Protein AF-A0A6P1XZZ5-F1 (afdb_monomer)

Nearest PDB structures (foldseek):
  7nvv-assembly1_2  TM=7.420E-01  e=1.430E+00  Homo sapiens
  8byq-assembly1_3  TM=7.313E-01  e=1.532E+00  Homo sapiens
  3dom-assembly2_C  TM=6.483E-01  e=2.477E+00  Saccharomyces cerevisiae
  1qup-assembly1_B  TM=5.324E-01  e=3.493E+00  Saccharomyces cerevisiae
  2cve-assembly1_A  TM=3.973E-01  e=5.275E+00  Thermus thermophilus HB8

Structure (mmCIF, N/CA/C/O backbone):
data_AF-A0A6P1XZZ5-F1
#
_entry.id   AF-A0A6P1XZZ5-F1
#
loop_
_atom_site.group_PDB
_atom_site.id
_atom_site.type_symbol
_atom_site.label_atom_id
_atom_site.label_alt_id
_atom_site.label_comp_id
_atom_site.label_asym_id
_atom_site.label_entity_id
_atom_site.label_seq_id
_atom_site.pdbx_PDB_ins_code
_atom_site.Cartn_x
_atom_site.Cartn_y
_atom_site.Cartn_z
_atom_site.occupancy
_atom_site.B_iso_or_equiv
_atom_site.auth_seq_id
_atom_site.auth_comp_id
_atom_site.auth_asym_id
_atom_site.auth_atom_id
_atom_site.pdbx_PDB_model_num
ATOM 1 N N . MET A 1 1 ? 25.830 5.232 -28.888 1.00 37.81 1 MET A N 1
ATOM 2 C CA . MET A 1 1 ? 24.832 4.358 -28.233 1.00 37.81 1 MET A CA 1
ATOM 3 C C . MET A 1 1 ? 25.122 4.390 -26.734 1.00 37.81 1 MET A C 1
ATOM 5 O O . MET A 1 1 ? 26.108 3.803 -26.305 1.00 37.81 1 MET A O 1
ATOM 9 N N . GLU A 1 2 ? 24.380 5.190 -25.966 1.00 35.59 2 GLU A N 1
ATOM 10 C CA . GLU A 1 2 ? 24.627 5.379 -24.527 1.00 35.59 2 GLU A CA 1
ATOM 11 C C . GLU A 1 2 ? 24.194 4.145 -23.726 1.00 35.59 2 GLU A C 1
ATOM 13 O O . GLU A 1 2 ? 23.046 3.709 -23.799 1.00 35.59 2 GLU A O 1
ATOM 18 N N . LYS A 1 3 ? 25.117 3.578 -22.942 1.00 39.06 3 LYS A N 1
ATOM 19 C CA . LYS A 1 3 ? 24.836 2.470 -22.023 1.00 39.06 3 LYS A CA 1
ATOM 20 C C . LYS A 1 3 ? 24.321 3.050 -20.706 1.00 39.06 3 LYS A C 1
ATOM 22 O O . LYS A 1 3 ? 25.113 3.524 -19.897 1.00 39.06 3 LYS A O 1
ATOM 27 N N . LYS A 1 4 ? 23.005 3.029 -20.481 1.00 38.47 4 LYS A N 1
ATOM 28 C CA . LYS A 1 4 ? 22.426 3.422 -19.187 1.00 38.47 4 LYS A CA 1
ATOM 29 C C . LYS A 1 4 ? 22.468 2.237 -18.221 1.00 38.47 4 LYS A C 1
ATOM 31 O O . LYS A 1 4 ? 21.881 1.190 -18.477 1.00 38.47 4 LYS A O 1
ATOM 36 N N . LEU A 1 5 ? 23.209 2.408 -17.129 1.00 38.12 5 LEU A N 1
ATOM 37 C CA . LEU A 1 5 ? 23.352 1.440 -16.045 1.00 38.12 5 LEU A CA 1
ATOM 38 C C . LEU A 1 5 ? 22.126 1.536 -15.124 1.00 38.12 5 LEU A C 1
ATOM 40 O O . LEU A 1 5 ? 21.976 2.521 -14.405 1.00 38.12 5 LEU A O 1
ATOM 44 N N . ALA A 1 6 ? 21.255 0.528 -15.129 1.00 43.81 6 ALA A N 1
ATOM 45 C CA . ALA A 1 6 ? 20.197 0.406 -14.129 1.00 43.81 6 ALA A CA 1
ATOM 46 C C . ALA A 1 6 ? 20.738 -0.372 -12.919 1.00 43.81 6 ALA A C 1
ATOM 48 O O . ALA A 1 6 ? 21.137 -1.528 -13.042 1.00 43.81 6 ALA A O 1
ATOM 49 N N . VAL A 1 7 ? 20.774 0.268 -11.750 1.00 46.69 7 VAL A N 1
ATOM 50 C CA . VAL A 1 7 ? 21.132 -0.372 -10.476 1.00 46.69 7 VAL A CA 1
ATOM 51 C C . VAL A 1 7 ? 19.835 -0.645 -9.721 1.00 46.69 7 VAL A C 1
ATOM 53 O O . VAL A 1 7 ? 19.245 0.281 -9.166 1.00 46.69 7 VAL A O 1
ATOM 56 N N . LEU A 1 8 ? 19.379 -1.901 -9.688 1.00 44.22 8 LEU A N 1
ATOM 57 C CA . LEU A 1 8 ? 18.298 -2.300 -8.785 1.00 44.22 8 LEU A CA 1
ATOM 58 C C . LEU A 1 8 ? 18.833 -2.301 -7.346 1.00 44.22 8 LEU A C 1
ATOM 60 O O . LEU A 1 8 ? 19.712 -3.088 -6.996 1.00 44.22 8 LEU A O 1
ATOM 64 N N . ARG A 1 9 ? 18.303 -1.414 -6.501 1.00 46.69 9 ARG A N 1
ATOM 65 C CA . ARG A 1 9 ? 18.566 -1.423 -5.05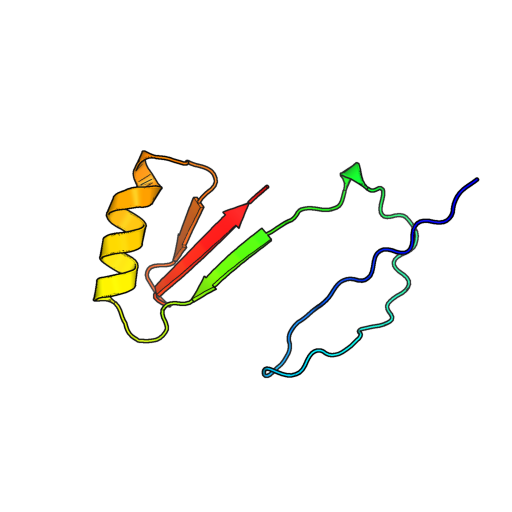8 1.00 46.69 9 ARG A CA 1
ATOM 66 C C . ARG A 1 9 ? 17.528 -2.315 -4.382 1.00 46.69 9 ARG A C 1
ATOM 68 O O . ARG A 1 9 ? 16.418 -1.875 -4.108 1.00 46.69 9 ARG A O 1
ATOM 75 N N . GLY A 1 10 ? 17.880 -3.577 -4.152 1.00 42.38 10 GLY A N 1
ATOM 76 C CA . GLY A 1 10 ? 17.131 -4.452 -3.252 1.00 42.38 10 GLY A CA 1
ATOM 77 C C . GLY A 1 10 ? 17.553 -4.211 -1.801 1.00 42.38 10 GLY A C 1
ATOM 78 O O . GLY A 1 10 ? 18.735 -4.006 -1.524 1.00 42.38 10 GLY A O 1
ATOM 79 N N . TYR A 1 11 ? 16.600 -4.243 -0.872 1.00 39.72 11 TYR A N 1
ATOM 80 C CA . TYR A 1 11 ? 16.866 -4.184 0.566 1.00 39.72 11 TYR A CA 1
ATOM 81 C C . TYR A 1 11 ? 16.630 -5.574 1.162 1.00 39.72 11 TYR A C 1
ATOM 83 O O . TYR A 1 11 ? 15.498 -6.050 1.176 1.00 39.72 11 TYR A O 1
ATOM 91 N N . ILE A 1 12 ? 17.684 -6.222 1.663 1.00 39.38 12 ILE A N 1
ATOM 92 C CA . ILE A 1 12 ? 17.575 -7.435 2.485 1.00 39.38 12 ILE A CA 1
ATOM 93 C C . ILE A 1 12 ? 18.138 -7.079 3.864 1.00 39.38 12 ILE A C 1
ATOM 95 O O . ILE A 1 12 ? 19.295 -6.686 3.984 1.00 39.38 12 ILE A O 1
ATOM 99 N N . GLY A 1 13 ? 17.306 -7.154 4.907 1.00 42.59 13 GLY A N 1
ATOM 100 C CA . GLY A 1 13 ? 17.747 -6.990 6.300 1.00 42.59 13 GLY A CA 1
ATOM 101 C C . GLY A 1 13 ? 18.264 -5.595 6.686 1.00 42.59 13 GLY A C 1
ATOM 102 O O . GLY A 1 13 ? 19.146 -5.490 7.532 1.00 42.59 13 GLY A O 1
ATOM 103 N N . GLY A 1 14 ? 17.764 -4.519 6.065 1.00 44.66 14 GLY A N 1
ATOM 104 C CA . GLY A 1 14 ? 18.110 -3.140 6.449 1.00 44.66 14 GLY A CA 1
ATOM 105 C C . GLY A 1 14 ? 19.511 -2.667 6.034 1.00 44.66 14 GLY A C 1
ATOM 106 O O . GLY A 1 14 ? 19.892 -1.543 6.351 1.00 44.66 14 GLY A O 1
ATOM 107 N N . ARG A 1 15 ? 20.272 -3.476 5.286 1.00 33.41 15 ARG A N 1
ATOM 108 C CA . ARG A 1 15 ? 21.544 -3.075 4.669 1.00 33.41 15 ARG A CA 1
ATOM 109 C C . ARG A 1 15 ? 21.386 -3.046 3.144 1.00 33.41 15 ARG A C 1
ATOM 111 O O . ARG A 1 15 ? 20.902 -4.026 2.578 1.00 33.41 15 ARG A O 1
ATOM 118 N N . PRO A 1 16 ? 21.769 -1.957 2.454 1.00 42.19 16 PRO A N 1
ATOM 119 C CA . PRO A 1 16 ? 21.755 -1.939 1.000 1.00 42.19 16 PRO A CA 1
ATOM 120 C C . PRO A 1 16 ? 22.808 -2.923 0.476 1.00 42.19 16 PRO A C 1
ATOM 122 O O . PRO A 1 16 ? 24.007 -2.667 0.564 1.00 42.19 16 PRO A O 1
ATOM 125 N N . ALA A 1 17 ? 22.357 -4.056 -0.061 1.00 43.81 17 ALA A N 1
ATOM 126 C CA . ALA A 1 17 ? 23.205 -4.995 -0.779 1.00 43.81 17 ALA A CA 1
ATOM 127 C C . ALA A 1 17 ? 23.127 -4.673 -2.276 1.00 43.81 17 ALA A C 1
AT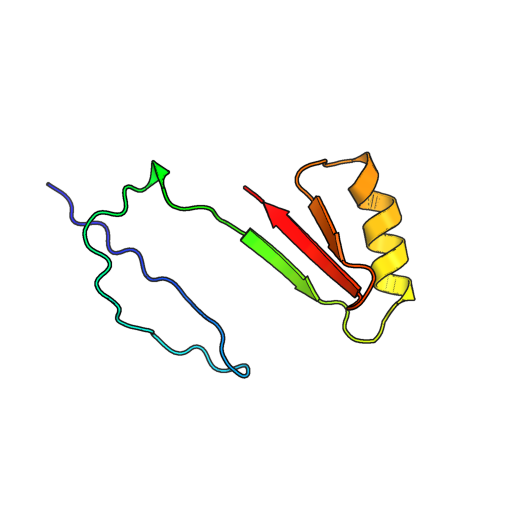OM 129 O O . ALA A 1 17 ? 22.062 -4.741 -2.890 1.00 43.81 17 ALA A O 1
ATOM 130 N N . LEU A 1 18 ? 24.262 -4.309 -2.875 1.00 43.34 18 LEU A N 1
ATOM 131 C CA . LEU A 1 18 ? 24.406 -4.211 -4.327 1.00 43.34 18 LEU A CA 1
ATOM 132 C C . LEU A 1 18 ? 24.342 -5.625 -4.917 1.00 43.34 18 LEU A C 1
ATOM 134 O O . LEU A 1 18 ? 25.363 -6.299 -5.042 1.00 43.34 18 LEU A O 1
ATOM 138 N N . ILE A 1 19 ? 23.148 -6.081 -5.294 1.00 45.91 19 ILE A N 1
ATOM 139 C CA . ILE A 1 19 ? 22.998 -7.286 -6.111 1.00 45.91 19 ILE A CA 1
ATOM 140 C C . ILE A 1 19 ? 23.469 -6.917 -7.524 1.00 45.91 19 ILE A C 1
ATOM 142 O O . ILE A 1 19 ? 22.715 -6.368 -8.325 1.00 45.91 19 ILE A O 1
ATOM 146 N N . ARG A 1 20 ? 24.747 -7.170 -7.837 1.00 40.41 20 ARG A N 1
ATOM 147 C CA . ARG A 1 20 ? 25.282 -7.067 -9.206 1.00 40.41 20 ARG A CA 1
ATOM 148 C C . ARG A 1 20 ? 24.789 -8.252 -10.042 1.00 40.41 20 ARG A C 1
ATOM 150 O O . ARG A 1 20 ? 25.550 -9.153 -10.372 1.00 40.41 20 ARG A O 1
ATOM 157 N N . GLY A 1 21 ? 23.504 -8.247 -10.377 1.00 40.66 21 GLY A N 1
ATOM 158 C CA . GLY A 1 21 ? 22.942 -9.082 -11.434 1.00 40.66 21 GLY A CA 1
ATOM 159 C C . GLY A 1 21 ? 22.914 -8.290 -12.737 1.00 40.66 21 GLY A C 1
ATOM 160 O O . GLY A 1 21 ? 22.175 -7.315 -12.847 1.00 40.66 21 GLY A O 1
ATOM 161 N N . TYR A 1 22 ? 23.721 -8.684 -13.724 1.00 43.12 22 TYR A N 1
ATOM 162 C CA . TYR A 1 22 ? 23.606 -8.172 -15.091 1.00 43.12 22 TYR A CA 1
ATOM 163 C C . TYR A 1 22 ? 22.324 -8.733 -15.721 1.00 43.12 22 TYR A C 1
ATOM 165 O O . TYR A 1 22 ? 22.361 -9.785 -16.352 1.00 43.12 22 TYR A O 1
ATOM 173 N N . ILE A 1 23 ? 21.183 -8.061 -15.555 1.00 52.00 23 ILE A N 1
ATOM 174 C CA . ILE A 1 23 ? 19.967 -8.443 -16.284 1.00 52.00 23 ILE A CA 1
ATOM 175 C C . ILE A 1 23 ? 20.052 -7.819 -17.683 1.00 52.00 23 ILE A C 1
ATOM 177 O O . ILE A 1 23 ? 19.668 -6.671 -17.901 1.00 52.00 23 ILE A O 1
ATOM 181 N N . GLN A 1 24 ? 20.639 -8.554 -18.630 1.00 42.88 24 GLN A N 1
ATOM 182 C CA . GLN A 1 24 ? 20.618 -8.181 -20.045 1.00 42.88 24 GLN A CA 1
ATOM 183 C C . GLN A 1 24 ? 19.182 -8.296 -20.586 1.00 42.88 24 GLN A C 1
ATOM 185 O O . GLN A 1 24 ? 18.514 -9.296 -20.346 1.00 42.88 24 GLN A O 1
ATOM 190 N N . GLY A 1 25 ? 18.714 -7.279 -21.319 1.00 53.25 25 GLY A N 1
ATOM 191 C CA . GLY A 1 25 ? 17.429 -7.315 -22.037 1.00 53.25 25 GLY A CA 1
ATOM 192 C C . GLY A 1 25 ? 16.280 -6.505 -21.428 1.00 53.25 25 GLY A C 1
ATOM 193 O O . GLY A 1 25 ? 15.229 -6.421 -22.051 1.00 53.25 25 GLY A O 1
ATOM 194 N N . VAL A 1 26 ? 16.468 -5.868 -20.268 1.00 54.66 26 VAL A N 1
ATOM 195 C CA . VAL A 1 26 ? 15.442 -4.992 -19.675 1.00 54.66 26 VAL A CA 1
ATOM 196 C C . VAL A 1 26 ? 15.434 -3.654 -20.410 1.00 54.66 26 VAL A C 1
ATOM 198 O O . VAL A 1 26 ? 16.403 -2.892 -20.334 1.00 54.66 26 VAL A O 1
ATOM 201 N N . LYS A 1 27 ? 14.352 -3.347 -21.132 1.00 60.88 27 LYS A N 1
ATOM 202 C CA . LYS A 1 27 ? 14.136 -1.999 -21.667 1.00 60.88 27 LYS A CA 1
ATOM 203 C C . LYS A 1 27 ? 13.695 -1.093 -20.524 1.00 60.88 27 LYS A C 1
ATOM 205 O O . LYS A 1 27 ? 13.067 -1.538 -19.571 1.00 60.88 27 LYS A O 1
ATOM 210 N N . ALA A 1 28 ? 13.973 0.205 -20.624 1.00 62.59 28 ALA A N 1
ATOM 211 C CA . ALA A 1 28 ? 13.489 1.164 -19.628 1.00 62.59 28 ALA A CA 1
ATOM 212 C C . ALA A 1 28 ? 11.952 1.134 -19.488 1.00 62.59 28 ALA A C 1
ATOM 214 O O . ALA A 1 28 ? 11.445 1.364 -18.398 1.00 62.59 28 ALA A O 1
ATOM 215 N N . SER A 1 29 ? 11.232 0.778 -20.561 1.00 67.19 29 SER A N 1
ATOM 216 C CA . SER A 1 29 ? 9.783 0.527 -20.564 1.00 67.19 29 SER A CA 1
ATOM 217 C C . SER A 1 29 ? 9.343 -0.654 -19.696 1.00 67.19 29 SER A C 1
ATOM 219 O O . SER A 1 29 ? 8.178 -0.729 -19.322 1.00 67.19 29 SER A O 1
ATOM 221 N N . ASP A 1 30 ? 10.253 -1.577 -19.392 1.00 66.31 30 ASP A N 1
ATOM 222 C CA . ASP A 1 30 ? 9.966 -2.800 -18.639 1.00 66.31 30 ASP A CA 1
ATOM 223 C C . ASP A 1 30 ? 10.224 -2.606 -17.133 1.00 66.31 30 ASP A C 1
ATOM 225 O O . ASP A 1 30 ? 9.893 -3.470 -16.317 1.00 66.31 30 ASP A O 1
ATOM 229 N N . LEU A 1 31 ? 10.814 -1.468 -16.744 1.00 69.00 31 LEU A N 1
ATOM 230 C CA . LEU A 1 31 ? 11.052 -1.112 -15.350 1.00 69.00 31 LEU A CA 1
ATOM 231 C C . LEU A 1 31 ? 9.758 -0.588 -1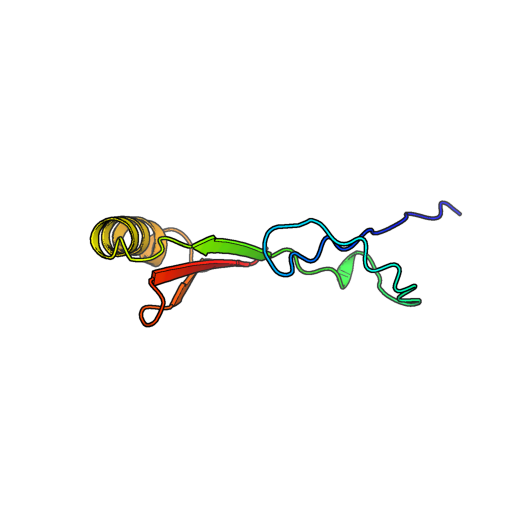4.724 1.00 69.00 31 LEU A C 1
ATOM 233 O O . LEU A 1 31 ? 9.298 0.503 -15.046 1.00 69.00 31 LEU A O 1
ATOM 237 N N . LYS A 1 32 ? 9.205 -1.346 -13.776 1.00 71.88 32 LYS A N 1
ATOM 238 C CA . LYS A 1 32 ? 8.120 -0.880 -12.905 1.00 71.88 32 LYS A CA 1
ATOM 239 C C . LYS A 1 32 ? 8.718 -0.294 -11.634 1.00 71.88 32 LYS A C 1
ATOM 241 O O . LYS A 1 32 ? 9.484 -0.973 -10.947 1.00 71.88 32 LYS A O 1
ATOM 246 N N . ALA A 1 33 ? 8.366 0.946 -11.310 1.00 78.00 33 ALA A N 1
ATOM 247 C CA . ALA A 1 33 ? 8.727 1.538 -10.030 1.00 78.00 33 ALA A CA 1
ATOM 248 C C . ALA A 1 33 ? 7.620 1.250 -9.011 1.00 78.00 33 ALA A C 1
ATOM 250 O O . ALA A 1 33 ? 6.434 1.421 -9.283 1.00 78.00 33 ALA A O 1
ATOM 251 N N . GLN A 1 34 ? 8.018 0.784 -7.830 1.00 85.25 34 GLN A N 1
ATOM 252 C CA . GLN A 1 34 ? 7.113 0.555 -6.710 1.00 85.25 34 GLN A CA 1
ATOM 253 C C . GLN A 1 34 ? 7.665 1.276 -5.490 1.00 85.25 34 GLN A C 1
ATOM 255 O O . GLN A 1 34 ? 8.848 1.151 -5.173 1.00 85.25 34 GLN A O 1
ATOM 260 N N . PHE A 1 35 ? 6.802 2.001 -4.791 1.00 84.19 35 PHE A N 1
ATOM 261 C CA . PHE A 1 35 ? 7.120 2.597 -3.500 1.00 84.19 35 PHE A CA 1
ATOM 262 C C . PHE A 1 35 ? 6.292 1.905 -2.422 1.00 84.19 35 PHE A C 1
ATOM 264 O O . PHE A 1 35 ? 5.090 1.746 -2.588 1.00 84.19 35 PHE A O 1
ATOM 271 N N . THR A 1 36 ? 6.926 1.441 -1.344 1.00 91.19 36 THR A N 1
ATOM 272 C CA . THR A 1 36 ? 6.243 0.722 -0.256 1.00 91.19 36 THR A CA 1
ATOM 273 C C . THR A 1 36 ? 6.398 1.490 1.049 1.00 91.19 36 THR A C 1
ATOM 275 O O . THR A 1 36 ? 7.517 1.807 1.446 1.00 91.19 36 THR A O 1
ATOM 278 N N . VAL A 1 37 ? 5.281 1.746 1.724 1.00 88.19 37 VAL A N 1
ATOM 279 C CA . VAL A 1 37 ? 5.216 2.316 3.071 1.00 88.19 37 VAL A CA 1
ATOM 280 C C . VAL A 1 37 ? 4.859 1.197 4.038 1.00 88.19 37 VAL A C 1
ATOM 282 O O . VAL A 1 37 ? 3.860 0.506 3.845 1.00 88.19 37 VAL A O 1
ATOM 285 N N . ASN A 1 38 ? 5.677 1.006 5.068 1.00 92.94 38 ASN A N 1
ATOM 286 C CA . ASN A 1 38 ? 5.432 0.036 6.129 1.00 92.94 38 ASN A CA 1
ATOM 287 C C . ASN A 1 38 ? 5.187 0.796 7.436 1.00 92.94 38 ASN A C 1
ATOM 289 O O . ASN A 1 38 ? 6.065 1.529 7.889 1.00 92.94 38 ASN A O 1
ATOM 293 N N . PHE A 1 39 ? 4.004 0.622 8.022 1.00 89.25 39 PHE A N 1
ATOM 294 C CA . PHE A 1 39 ? 3.609 1.287 9.266 1.00 89.25 39 PHE A CA 1
ATOM 295 C C . PHE A 1 39 ? 3.959 0.455 10.513 1.00 89.25 39 PHE A C 1
ATOM 297 O O . PHE A 1 39 ? 3.718 0.883 11.645 1.00 89.25 39 PHE A O 1
ATOM 304 N N . GLY A 1 40 ? 4.552 -0.729 10.327 1.00 87.94 40 GLY A N 1
ATOM 305 C CA . GLY A 1 40 ? 4.891 -1.658 11.396 1.00 87.94 40 GLY A CA 1
ATOM 306 C C . GLY A 1 40 ? 3.652 -2.037 12.203 1.00 87.94 40 GLY A C 1
ATOM 307 O O . GLY A 1 40 ? 2.609 -2.365 11.648 1.00 87.94 40 GLY A O 1
ATOM 308 N N . ASN A 1 41 ? 3.751 -1.936 13.528 1.00 87.69 41 ASN A N 1
ATOM 309 C CA . ASN A 1 41 ? 2.637 -2.239 14.429 1.00 87.69 41 ASN A CA 1
ATOM 310 C C . ASN A 1 41 ? 1.677 -1.049 14.629 1.00 87.69 41 ASN A C 1
ATOM 312 O O . ASN A 1 41 ? 0.730 -1.152 15.411 1.00 87.69 41 ASN A O 1
ATOM 316 N N . ASN A 1 42 ? 1.902 0.092 13.964 1.00 90.81 42 ASN A N 1
ATOM 317 C CA . ASN A 1 42 ? 1.060 1.276 14.119 1.00 90.81 42 ASN A CA 1
ATOM 318 C C . ASN A 1 42 ? -0.170 1.209 13.202 1.00 90.81 42 ASN A C 1
ATOM 320 O O . ASN A 1 42 ? -0.255 1.871 12.165 1.00 90.81 42 ASN A O 1
ATOM 324 N N . LYS A 1 43 ? -1.143 0.392 13.617 1.00 93.50 43 LYS A N 1
ATOM 325 C CA . LYS A 1 43 ? -2.385 0.165 12.871 1.00 93.50 43 LYS A CA 1
ATOM 326 C C . LYS A 1 43 ? -3.193 1.447 12.663 1.00 93.50 43 LYS A C 1
ATOM 328 O O . LYS A 1 43 ? -3.789 1.596 11.605 1.00 93.50 43 LYS A O 1
ATOM 333 N N . GLN A 1 44 ? -3.199 2.373 13.626 1.00 95.62 44 GLN A N 1
ATOM 334 C CA . GLN A 1 44 ? -3.956 3.621 13.495 1.00 95.62 44 GLN A CA 1
ATOM 335 C C . GLN A 1 44 ? -3.408 4.481 12.354 1.00 95.62 44 GLN A C 1
ATOM 337 O O . GLN A 1 44 ? -4.159 4.859 11.463 1.00 95.62 44 GLN A O 1
ATOM 342 N N . MET A 1 45 ? -2.090 4.696 12.320 1.00 93.56 45 MET A N 1
ATOM 343 C CA . MET A 1 45 ? -1.452 5.476 11.257 1.00 93.56 45 MET A CA 1
ATOM 344 C C . MET A 1 45 ? -1.679 4.855 9.871 1.00 93.56 45 MET A C 1
ATOM 346 O O . MET A 1 45 ? -1.896 5.572 8.897 1.00 93.56 45 MET A O 1
ATOM 350 N N . TYR A 1 46 ? -1.672 3.521 9.785 1.00 95.88 46 TYR A N 1
ATOM 351 C CA . TYR A 1 46 ? -2.030 2.811 8.559 1.00 95.88 46 TYR A CA 1
ATOM 352 C C . TYR A 1 46 ? -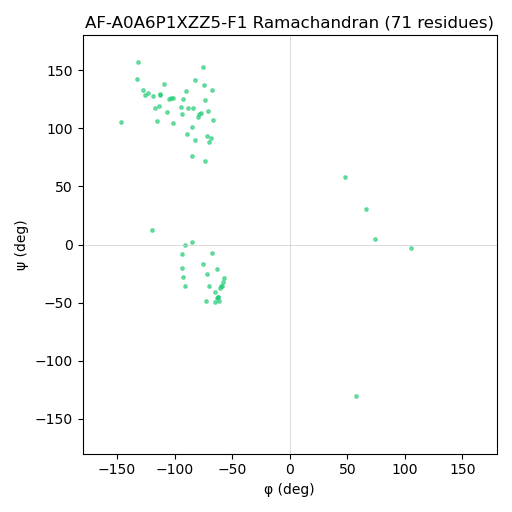3.487 3.056 8.141 1.00 95.88 46 TYR A C 1
ATOM 354 O O . TYR A 1 46 ? -3.742 3.322 6.968 1.00 95.88 46 TYR A O 1
ATOM 362 N N . GLN A 1 47 ? -4.438 2.978 9.077 1.00 96.62 47 GLN A N 1
ATOM 363 C CA . GLN A 1 47 ? -5.858 3.195 8.785 1.00 96.62 47 GLN A CA 1
ATOM 364 C C . GLN A 1 47 ? -6.131 4.637 8.351 1.00 96.62 47 GLN A C 1
ATOM 366 O O . GLN A 1 47 ? -6.852 4.841 7.376 1.00 96.62 47 GLN A O 1
ATOM 371 N N . ASP A 1 48 ? -5.502 5.618 9.001 1.00 96.06 48 ASP A N 1
ATOM 372 C CA . ASP A 1 48 ? -5.613 7.030 8.622 1.00 96.06 48 ASP A CA 1
ATOM 373 C C . ASP A 1 48 ? -5.064 7.252 7.204 1.00 96.06 48 ASP A C 1
ATOM 375 O O . ASP A 1 48 ? -5.722 7.860 6.356 1.00 96.06 48 ASP A O 1
ATOM 379 N N . PHE A 1 49 ? -3.894 6.674 6.907 1.00 93.69 49 PHE A N 1
ATOM 380 C CA . PHE A 1 49 ? -3.294 6.736 5.577 1.00 93.69 49 PHE A CA 1
ATOM 381 C C . PHE A 1 49 ? -4.170 6.057 4.512 1.00 93.69 49 PHE A C 1
ATOM 383 O O . PHE A 1 49 ? -4.392 6.619 3.439 1.00 93.69 49 PHE A O 1
ATOM 390 N N . LYS A 1 50 ? -4.701 4.861 4.795 1.00 96.06 50 LYS A N 1
ATOM 391 C CA . LYS A 1 50 ? -5.598 4.134 3.887 1.00 96.06 50 LYS A CA 1
ATOM 392 C C . LYS A 1 50 ? -6.868 4.931 3.614 1.00 96.06 50 LYS A C 1
ATOM 394 O O . LYS A 1 50 ? -7.224 5.113 2.456 1.00 96.06 50 LYS A O 1
ATOM 399 N N . ALA A 1 51 ? -7.522 5.448 4.653 1.00 95.69 51 ALA A N 1
ATOM 400 C CA . ALA A 1 51 ? -8.754 6.218 4.515 1.00 95.69 51 ALA A CA 1
ATOM 401 C C . ALA A 1 51 ? -8.571 7.458 3.628 1.00 95.69 51 ALA A C 1
ATOM 403 O O . ALA A 1 51 ? -9.476 7.814 2.86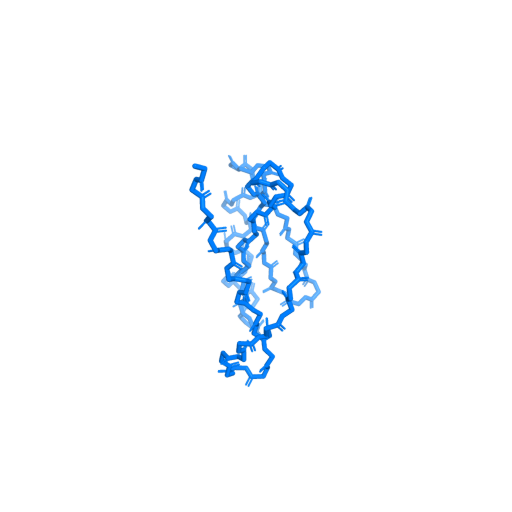8 1.00 95.69 51 ALA A O 1
ATOM 404 N N . GLU A 1 52 ? -7.400 8.095 3.702 1.00 93.81 52 GLU A N 1
ATOM 405 C CA . GLU A 1 52 ? -7.075 9.236 2.858 1.00 93.81 52 GLU A CA 1
ATOM 406 C C . GLU A 1 52 ? -6.811 8.839 1.399 1.00 93.81 52 GLU A C 1
ATOM 408 O O . GLU A 1 52 ? -7.345 9.476 0.489 1.00 93.81 52 GLU A O 1
ATOM 413 N N . TRP A 1 53 ? -5.981 7.821 1.161 1.00 94.88 53 TRP A N 1
ATOM 414 C CA . TRP A 1 53 ? -5.430 7.554 -0.171 1.00 94.88 53 TRP A CA 1
ATOM 415 C C . TRP A 1 53 ? -6.234 6.563 -1.010 1.00 94.88 53 TRP A C 1
ATOM 417 O O . TRP A 1 53 ? -6.251 6.709 -2.231 1.00 94.88 53 TRP A O 1
ATOM 427 N N . ASP A 1 54 ? -6.959 5.631 -0.390 1.00 92.56 54 ASP A N 1
ATOM 428 C CA . ASP A 1 54 ? -7.735 4.582 -1.075 1.00 92.56 54 ASP A CA 1
ATOM 429 C C . ASP A 1 54 ? -8.776 5.147 -2.050 1.00 92.56 54 ASP A C 1
ATOM 431 O O . ASP A 1 54 ? -9.025 4.591 -3.116 1.00 92.56 54 ASP A O 1
ATOM 435 N N . LYS A 1 55 ? -9.326 6.324 -1.733 1.00 90.75 55 LYS A N 1
ATOM 436 C CA . LYS A 1 55 ? -10.288 7.026 -2.595 1.00 90.75 55 LYS A CA 1
ATOM 437 C C . LYS A 1 55 ? -9.652 8.055 -3.526 1.00 90.75 55 LYS A C 1
ATOM 439 O O . LYS A 1 55 ? -10.296 8.473 -4.485 1.00 90.75 55 LYS A O 1
ATOM 444 N N . LYS A 1 56 ? -8.437 8.517 -3.222 1.00 93.31 56 LYS A N 1
ATOM 445 C CA . LYS A 1 56 ? -7.782 9.618 -3.947 1.00 93.31 56 LYS A CA 1
ATOM 446 C C . LYS A 1 56 ? -6.923 9.127 -5.102 1.00 93.31 56 LYS A C 1
ATOM 448 O O . LYS A 1 56 ? -6.834 9.813 -6.115 1.00 93.31 56 LYS A O 1
ATOM 453 N N . ASP A 1 57 ? -6.272 7.978 -4.948 1.00 90.81 57 ASP A N 1
ATOM 454 C CA . ASP A 1 57 ? 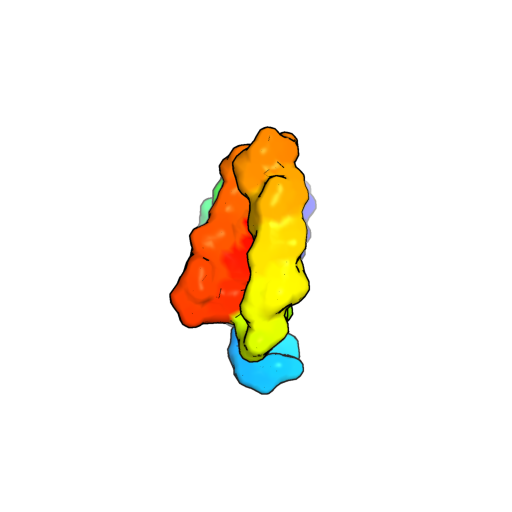-5.329 7.479 -5.942 1.00 90.81 57 ASP A CA 1
ATOM 455 C C . ASP A 1 57 ? -5.356 5.948 -6.002 1.00 90.81 57 ASP A C 1
ATOM 457 O O . ASP A 1 57 ? -4.818 5.251 -5.142 1.00 90.81 57 ASP A O 1
ATOM 461 N N . SER A 1 58 ? -5.970 5.435 -7.070 1.00 92.81 58 SER A N 1
ATOM 462 C CA . SER A 1 58 ? -6.168 4.003 -7.325 1.00 92.81 58 SER A CA 1
ATOM 463 C C . SER A 1 58 ? -4.876 3.233 -7.599 1.00 92.81 58 SER A C 1
ATOM 465 O O . SER A 1 58 ? -4.898 2.006 -7.693 1.00 92.81 58 SER A O 1
ATOM 467 N N . ARG A 1 59 ? -3.739 3.925 -7.736 1.00 91.88 59 ARG A N 1
ATOM 468 C CA . ARG A 1 59 ? -2.425 3.285 -7.865 1.00 91.88 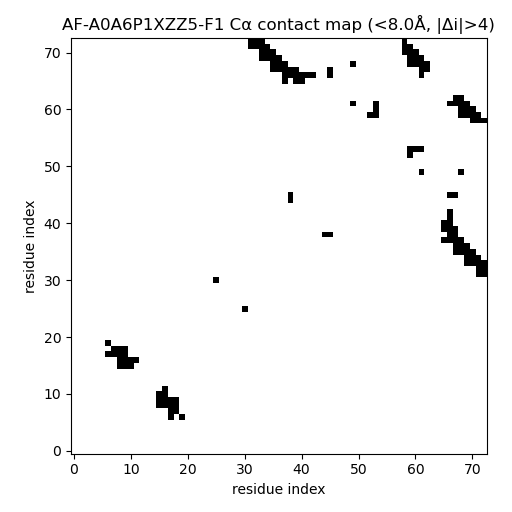59 ARG A CA 1
ATO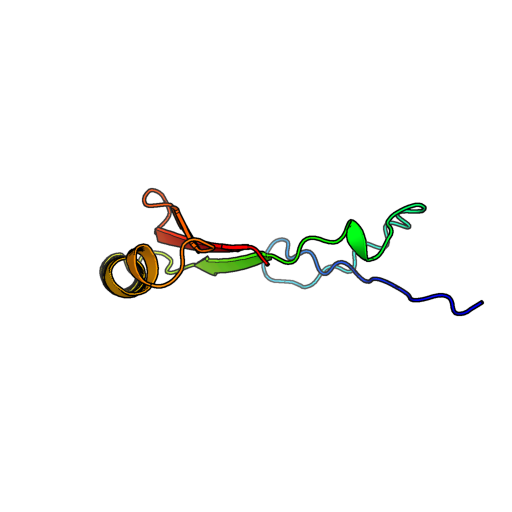M 469 C C . ARG A 1 59 ? -1.917 2.733 -6.537 1.00 91.88 59 ARG A C 1
ATOM 471 O O . ARG A 1 59 ? -0.979 1.925 -6.544 1.00 91.88 59 ARG A O 1
ATOM 478 N N . TRP A 1 60 ? -2.503 3.164 -5.418 1.00 94.00 60 TRP A N 1
ATOM 479 C CA . TRP A 1 60 ? -2.232 2.579 -4.116 1.00 94.00 60 TRP A CA 1
ATOM 480 C C . TRP A 1 60 ? -2.906 1.221 -3.969 1.00 94.00 60 TRP A C 1
ATOM 482 O O . TRP A 1 60 ? -4.061 1.010 -4.317 1.00 94.00 60 TRP A O 1
ATOM 492 N N . THR A 1 61 ? -2.160 0.286 -3.403 1.00 95.00 61 THR A N 1
ATOM 493 C CA . THR A 1 61 ? -2.650 -1.010 -2.953 1.00 95.00 61 THR A CA 1
ATOM 494 C C . THR A 1 61 ? -2.326 -1.144 -1.478 1.00 95.00 61 THR A C 1
ATOM 496 O O . THR A 1 61 ? -1.185 -0.922 -1.070 1.00 95.00 61 THR A O 1
ATOM 499 N N . PHE A 1 62 ? -3.313 -1.519 -0.675 1.00 94.62 62 PHE A N 1
ATOM 500 C CA . PHE A 1 62 ? -3.181 -1.605 0.774 1.00 94.62 62 PHE A CA 1
ATOM 501 C C . PHE A 1 62 ? -3.176 -3.066 1.215 1.00 94.62 62 PHE A C 1
ATOM 503 O O . PHE A 1 62 ? -3.946 -3.876 0.708 1.00 94.62 62 PHE A O 1
ATOM 510 N N . ASN A 1 63 ? -2.299 -3.398 2.157 1.00 93.62 63 ASN A N 1
ATOM 511 C CA . ASN A 1 63 ? -2.231 -4.703 2.795 1.00 93.62 63 ASN A CA 1
ATOM 512 C C . ASN A 1 63 ? -2.572 -4.542 4.280 1.00 93.62 63 ASN A C 1
ATOM 514 O O . ASN A 1 63 ? -1.783 -3.995 5.057 1.00 93.62 63 ASN A O 1
ATOM 518 N N . ASP A 1 64 ? -3.774 -4.992 4.636 1.00 93.44 64 ASP A N 1
ATOM 519 C CA . ASP A 1 64 ? -4.314 -4.893 5.991 1.00 93.44 64 ASP A CA 1
ATOM 520 C C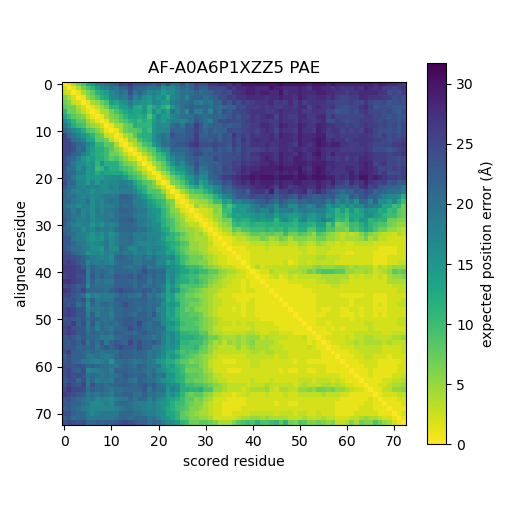 . ASP A 1 64 ? -3.628 -5.862 6.970 1.00 93.44 64 ASP A C 1
ATOM 522 O O . ASP A 1 64 ? -3.562 -5.567 8.164 1.00 93.44 64 ASP A O 1
ATOM 526 N N . ASP A 1 65 ? -3.066 -6.973 6.481 1.00 89.88 65 ASP A N 1
ATOM 527 C CA . ASP A 1 65 ? -2.465 -8.021 7.318 1.00 89.88 65 ASP A CA 1
ATOM 528 C C . ASP A 1 65 ? -1.165 -7.556 7.978 1.00 89.88 65 ASP A C 1
ATOM 530 O O . ASP A 1 65 ? -0.868 -7.915 9.117 1.00 89.88 65 ASP A O 1
ATOM 534 N N . ASN A 1 66 ? -0.377 -6.744 7.271 1.00 89.94 66 ASN A N 1
ATOM 535 C CA . ASN A 1 66 ? 0.923 -6.265 7.744 1.00 89.94 66 ASN A CA 1
ATOM 536 C C . ASN A 1 66 ? 1.008 -4.739 7.868 1.00 89.94 66 ASN A C 1
ATOM 538 O O . ASN A 1 66 ? 2.112 -4.215 8.010 1.00 89.94 66 ASN A O 1
ATOM 542 N N . CYS A 1 67 ? -0.133 -4.042 7.801 1.00 92.56 67 CYS A N 1
ATOM 543 C CA . CYS A 1 67 ? -0.206 -2.582 7.855 1.00 92.56 67 CYS A CA 1
ATOM 544 C C . CYS A 1 67 ? 0.807 -1.930 6.897 1.00 92.56 67 CYS A C 1
ATOM 546 O O . CYS A 1 67 ? 1.688 -1.172 7.312 1.00 92.56 67 CYS A O 1
ATOM 548 N N . SER A 1 68 ? 0.716 -2.252 5.604 1.00 93.75 68 SER A N 1
ATOM 549 C CA . SER A 1 68 ? 1.564 -1.646 4.572 1.00 93.75 68 SER A CA 1
ATOM 550 C C . SER A 1 68 ? 0.768 -1.172 3.361 1.00 93.75 68 SER A C 1
ATOM 552 O O . SER A 1 68 ? -0.340 -1.632 3.092 1.00 93.75 68 SER A O 1
ATOM 554 N N . ALA A 1 69 ? 1.332 -0.220 2.625 1.00 92.06 69 ALA A N 1
ATOM 555 C CA . ALA A 1 69 ? 0.754 0.317 1.402 1.00 92.06 69 ALA A CA 1
ATOM 556 C C . ALA A 1 69 ? 1.816 0.362 0.305 1.00 92.06 69 ALA A C 1
ATOM 558 O O . ALA A 1 69 ? 2.982 0.658 0.567 1.00 92.06 69 ALA A O 1
ATOM 559 N N . LYS A 1 70 ? 1.422 0.078 -0.933 1.00 93.81 70 LYS A N 1
ATOM 560 C CA . LYS A 1 70 ? 2.299 0.088 -2.100 1.00 93.81 70 LYS A CA 1
ATOM 561 C C . LYS A 1 70 ? 1.724 0.989 -3.183 1.00 93.81 70 LYS A C 1
ATOM 563 O O . LYS A 1 70 ? 0.577 0.809 -3.567 1.00 93.81 70 LYS A O 1
ATOM 568 N N . LEU A 1 71 ? 2.534 1.902 -3.701 1.00 89.81 71 LEU A N 1
ATOM 569 C CA . LEU A 1 71 ? 2.223 2.739 -4.853 1.00 89.81 71 LEU A CA 1
ATOM 570 C C . LEU A 1 71 ? 2.918 2.181 -6.093 1.00 89.81 71 LEU A C 1
ATOM 572 O O . LEU A 1 71 ? 4.136 1.975 -6.080 1.00 89.81 71 LEU A O 1
ATOM 576 N N . ASN A 1 72 ? 2.143 1.942 -7.147 1.00 85.56 72 ASN A N 1
ATOM 577 C CA . ASN A 1 72 ? 2.641 1.466 -8.436 1.00 85.56 72 ASN A CA 1
ATOM 578 C C . ASN A 1 72 ? 2.678 2.629 -9.442 1.00 85.56 72 ASN A C 1
ATOM 580 O O . ASN A 1 72 ? 1.662 3.295 -9.638 1.00 85.56 72 ASN A O 1
ATOM 584 N N . PHE A 1 73 ? 3.836 2.868 -10.063 1.00 78.56 73 PHE A N 1
ATOM 585 C CA . PHE A 1 73 ? 4.030 3.902 -11.088 1.00 78.56 73 PHE A CA 1
ATOM 586 C C . PHE A 1 73 ? 4.121 3.303 -12.490 1.00 78.56 73 PHE A C 1
ATOM 588 O O . PHE A 1 73 ? 4.673 2.182 -12.618 1.00 78.56 73 PHE A O 1
#

Organism: NCBI:txid69710

Sequence (73 aa):
MEKKLAVLRGYIGGRPALIRGYIQGVKASDLKAQFTVNFGNNKQMYQDFKAEWDKKDSRWTFNDDNCSAKLNF

pLDDT: mean 72.09, std 23.18, range [33.41, 96.62]

Secondary structure (DSSP, 8-state):
---------EEETTEEE------TT--GGG---EEEEE-TT-HHHHHHHHHHHTTT-TTEEEETTTTEEEEE-

Foldseek 3Di:
DDDDDDFDFDDDPNDGDRPPDPPPPDDPVNDKDKDKDFPAPCLVVLVVVCVVPVVPDVQWDADNVRSMIMGID

Mean predicted aligned error: 13.34 Å

Solvent-accessible surface area (backbone atoms only — not comparable to full-atom values): 4826 Å² total; per-residue (Å²): 136,88,85,82,83,83,79,69,81,50,77,63,91,91,43,86,48,83,65,87,67,87,73,81,86,74,51,81,89,70,63,73,52,72,49,76,50,74,43,59,90,41,56,64,65,33,49,56,50,44,70,59,38,66,82,72,41,81,51,53,46,76,40,82,91,64,25,31,40,36,39,58,100

Radius of gyration: 16.1 Å; Cα contacts (8 Å, |Δi|>4): 73; chains: 1; bounding box: 36×19×43 Å